Protein AF-A0A836QLU0-F1 (afdb_monomer)

Structure (mmCIF, N/CA/C/O backbone):
data_AF-A0A836QLU0-F1
#
_entry.id   AF-A0A836QLU0-F1
#
loop_
_atom_site.group_PDB
_atom_site.id
_atom_site.type_symbol
_atom_site.label_atom_id
_atom_site.label_alt_id
_atom_site.label_comp_id
_atom_site.label_asym_id
_atom_site.label_entity_id
_atom_site.label_seq_id
_atom_site.pdbx_PDB_ins_code
_atom_site.Cartn_x
_atom_site.Cartn_y
_atom_site.Cartn_z
_atom_site.occupancy
_atom_site.B_iso_or_equiv
_atom_site.auth_seq_id
_atom_site.auth_comp_id
_atom_site.auth_asym_id
_atom_site.auth_atom_id
_atom_site.pdbx_PDB_model_num
ATOM 1 N N . MET A 1 1 ? -20.232 16.926 18.490 1.00 58.75 1 MET A N 1
ATOM 2 C CA . MET A 1 1 ? -20.030 15.529 18.050 1.00 58.75 1 MET A CA 1
ATOM 3 C C . MET A 1 1 ? -20.016 14.662 19.296 1.00 58.75 1 MET A C 1
ATOM 5 O O . MET A 1 1 ? -19.432 15.091 20.283 1.00 58.75 1 MET A O 1
ATOM 9 N N . SER A 1 2 ? -20.747 13.546 19.313 1.00 64.69 2 SER A N 1
ATOM 10 C CA . SER A 1 2 ? -20.730 12.631 20.462 1.00 64.69 2 SER A CA 1
ATOM 11 C C . SER A 1 2 ? -19.388 11.890 20.440 1.00 64.69 2 SER A C 1
ATOM 13 O O . SER A 1 2 ? -19.104 11.259 19.424 1.00 64.69 2 SER A O 1
ATOM 15 N N . PRO A 1 3 ? -18.556 12.000 21.492 1.00 75.62 3 PRO A N 1
ATOM 16 C CA . PRO A 1 3 ? -17.211 11.417 21.512 1.00 75.62 3 PRO A CA 1
ATOM 17 C C . PRO A 1 3 ? -17.212 9.885 21.388 1.00 75.62 3 PRO A C 1
ATOM 19 O O . PRO A 1 3 ? -16.185 9.302 21.060 1.00 75.62 3 PRO A O 1
ATOM 22 N N . ASP A 1 4 ? -18.367 9.246 21.585 1.00 87.44 4 ASP A N 1
ATOM 23 C CA . ASP A 1 4 ? -18.529 7.791 21.552 1.00 87.44 4 ASP A CA 1
ATOM 24 C C . ASP A 1 4 ? -18.843 7.236 20.153 1.00 87.44 4 ASP A C 1
ATOM 26 O O . ASP A 1 4 ? -18.976 6.023 19.982 1.00 87.44 4 ASP A O 1
ATOM 30 N N . ARG A 1 5 ? -18.996 8.099 19.139 1.00 90.44 5 ARG A N 1
ATOM 31 C CA . ARG A 1 5 ? -19.237 7.669 17.758 1.00 90.44 5 ARG A CA 1
ATOM 32 C C . ARG A 1 5 ? -1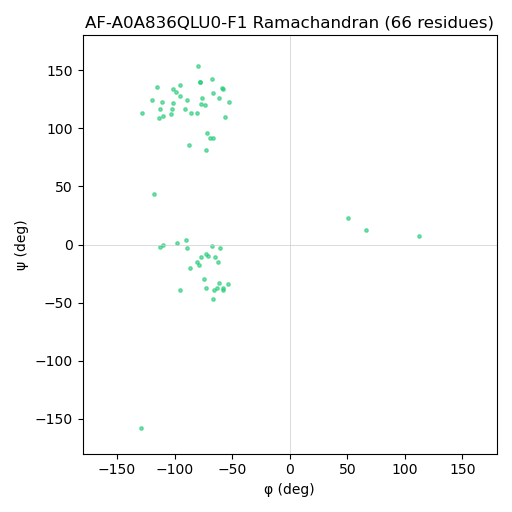8.004 7.958 16.903 1.00 90.44 5 ARG A C 1
ATOM 34 O O . ARG A 1 5 ? -17.753 9.129 16.632 1.00 90.44 5 ARG A O 1
ATOM 41 N N . PRO A 1 6 ? -17.265 6.930 16.452 1.00 91.56 6 PRO A N 1
ATOM 42 C CA . PRO A 1 6 ? -16.161 7.152 15.535 1.00 91.56 6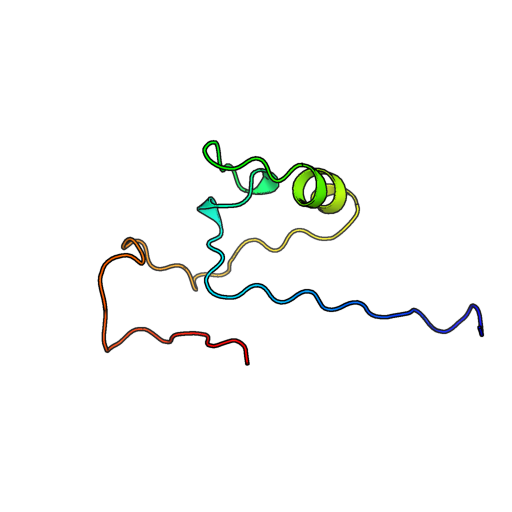 PRO A CA 1
ATOM 43 C C . PRO A 1 6 ? -16.689 7.633 14.182 1.00 91.56 6 PRO A C 1
ATOM 45 O O . PRO A 1 6 ? -17.715 7.149 13.693 1.00 91.56 6 PRO A O 1
ATOM 48 N N . ASP A 1 7 ? -15.959 8.556 13.567 1.00 91.88 7 ASP A N 1
ATOM 49 C CA . ASP A 1 7 ? -16.127 8.875 12.156 1.00 91.88 7 ASP A CA 1
ATOM 50 C C . ASP A 1 7 ? -15.437 7.798 11.312 1.00 91.88 7 ASP A C 1
ATOM 52 O O . ASP A 1 7 ? -14.356 7.310 11.652 1.00 91.88 7 ASP A O 1
ATOM 56 N N . ILE A 1 8 ? -16.071 7.411 10.207 1.00 91.62 8 ILE A N 1
ATOM 57 C CA . ILE A 1 8 ? -15.546 6.399 9.289 1.00 91.62 8 ILE A CA 1
ATOM 58 C C . ILE A 1 8 ? -15.159 7.095 7.991 1.00 91.62 8 ILE A C 1
ATOM 60 O O . ILE A 1 8 ? -15.998 7.719 7.343 1.00 91.62 8 ILE A O 1
ATOM 64 N N . ILE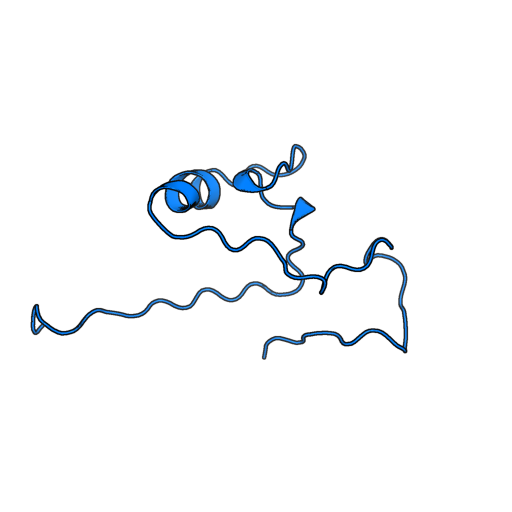 A 1 9 ? -13.894 6.953 7.602 1.00 90.00 9 ILE A N 1
ATOM 65 C CA . ILE A 1 9 ? -13.373 7.427 6.320 1.00 90.00 9 ILE A CA 1
ATOM 66 C C . ILE A 1 9 ? -13.008 6.195 5.493 1.00 90.00 9 ILE A C 1
ATOM 68 O O . ILE A 1 9 ? -12.128 5.427 5.877 1.00 90.00 9 ILE A O 1
ATOM 72 N N . LEU A 1 10 ? -13.695 6.010 4.364 1.00 90.69 10 LEU A N 1
ATOM 73 C CA . LEU A 1 10 ? -13.385 4.982 3.374 1.00 90.69 10 LEU A CA 1
ATOM 74 C C . LEU A 1 10 ? -12.647 5.635 2.206 1.00 90.69 10 LEU A C 1
ATOM 76 O O . LEU A 1 10 ? -13.173 6.549 1.575 1.00 90.69 10 LEU A O 1
ATOM 80 N N . ILE A 1 11 ? -11.441 5.150 1.922 1.00 87.62 11 ILE A N 1
ATOM 81 C CA . ILE A 1 11 ? -10.657 5.557 0.757 1.00 87.62 11 ILE A CA 1
ATOM 82 C C . ILE A 1 11 ? -10.565 4.335 -0.149 1.00 87.62 11 ILE A C 1
ATOM 84 O O . ILE A 1 11 ? -9.904 3.359 0.201 1.00 87.62 11 ILE A O 1
ATOM 88 N N . ASN A 1 12 ? -11.270 4.389 -1.276 1.00 89.12 12 ASN A N 1
ATOM 89 C CA . ASN A 1 12 ? -11.194 3.389 -2.331 1.00 89.12 12 ASN A CA 1
ATOM 90 C C . ASN A 1 12 ? -10.311 3.933 -3.457 1.00 89.12 12 ASN A C 1
ATOM 92 O O . ASN A 1 12 ? -10.471 5.088 -3.856 1.00 89.12 12 ASN A O 1
ATOM 96 N N . CYS A 1 13 ? -9.389 3.111 -3.945 1.00 85.25 13 CYS A N 1
ATOM 97 C CA . CYS A 1 13 ? -8.521 3.450 -5.065 1.00 85.25 13 CYS A CA 1
ATOM 98 C C . CYS A 1 13 ? -8.770 2.438 -6.178 1.00 85.25 13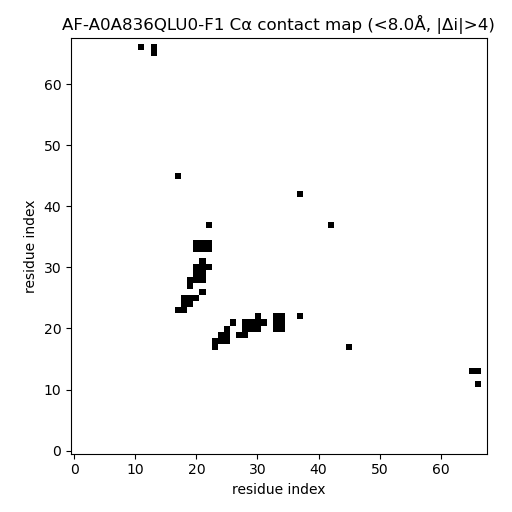 CYS A C 1
ATOM 100 O O . CYS A 1 13 ? -8.635 1.239 -5.946 1.00 85.25 13 CYS A O 1
ATOM 102 N N . ASP A 1 14 ? -9.112 2.934 -7.362 1.00 83.69 14 ASP A N 1
ATOM 103 C CA . ASP A 1 14 ? -9.295 2.105 -8.550 1.00 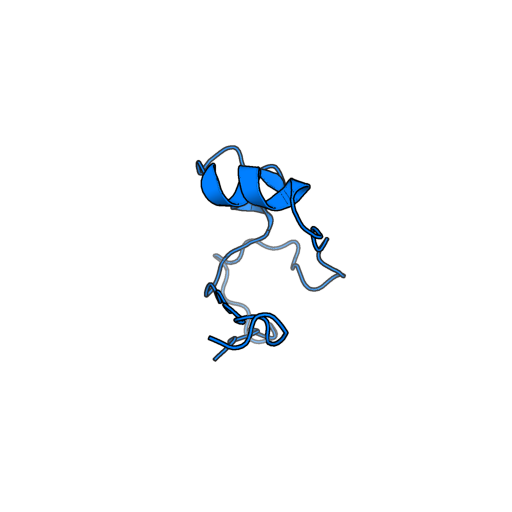83.69 14 ASP A CA 1
ATOM 104 C C . ASP A 1 14 ? -7.934 1.723 -9.151 1.00 83.69 14 ASP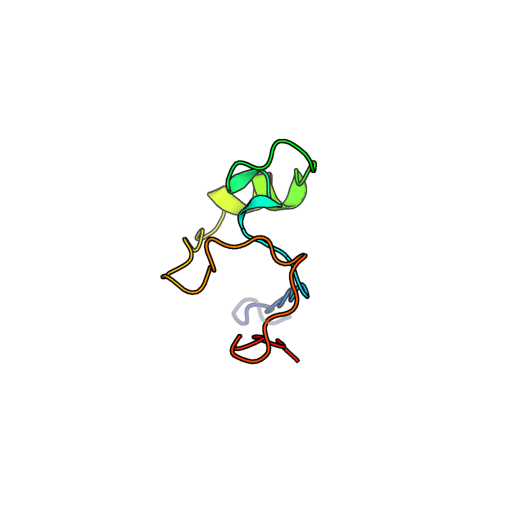 A C 1
ATOM 106 O O . ASP A 1 14 ? -7.012 2.546 -9.157 1.00 83.69 14 ASP A O 1
ATOM 110 N N . ASP A 1 15 ? -7.804 0.476 -9.603 1.00 83.12 15 ASP A N 1
ATOM 111 C CA . ASP A 1 15 ? -6.606 -0.096 -10.242 1.00 83.12 15 ASP A CA 1
ATOM 112 C C . ASP A 1 15 ? -5.258 0.094 -9.498 1.00 83.12 15 ASP A C 1
ATOM 114 O O . ASP A 1 15 ? -4.186 0.003 -10.100 1.00 83.12 15 ASP A O 1
ATOM 118 N N . LEU A 1 16 ? -5.267 0.319 -8.177 1.00 84.81 16 LEU A N 1
ATOM 119 C CA . LEU A 1 16 ? -4.035 0.427 -7.385 1.00 84.81 16 LEU A CA 1
ATOM 120 C C . LEU A 1 16 ? -3.477 -0.963 -7.042 1.00 84.81 16 LEU A C 1
ATOM 122 O O . LEU A 1 16 ? -4.064 -1.699 -6.244 1.00 84.81 16 LEU A O 1
ATOM 126 N N . GLY A 1 17 ? -2.313 -1.306 -7.592 1.00 81.94 17 GLY A N 1
ATOM 127 C CA . GLY A 1 17 ? -1.632 -2.564 -7.311 1.00 81.94 17 GLY A CA 1
ATOM 128 C C . GLY A 1 17 ? -0.864 -2.548 -5.986 1.00 81.94 17 GLY A C 1
ATOM 129 O O . GLY A 1 17 ? -0.370 -1.519 -5.522 1.00 81.94 17 GLY A O 1
ATOM 130 N N . TYR A 1 18 ? -0.673 -3.724 -5.382 1.00 80.06 18 TYR A N 1
ATOM 131 C CA . TYR A 1 18 ? 0.118 -3.861 -4.151 1.00 80.06 18 TYR A CA 1
ATOM 132 C C . TYR A 1 18 ? 1.579 -3.42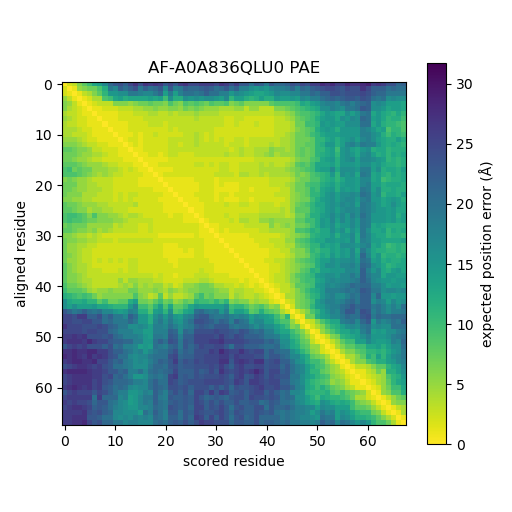1 -4.343 1.00 80.06 18 TYR A C 1
ATOM 134 O O . TYR A 1 18 ? 2.187 -2.850 -3.441 1.00 80.06 18 TYR A O 1
ATOM 142 N N . GLY A 1 19 ? 2.129 -3.635 -5.543 1.00 84.06 19 GLY A N 1
ATOM 143 C CA . GLY A 1 19 ? 3.482 -3.218 -5.916 1.00 84.06 19 GLY A CA 1
ATOM 144 C C . GLY A 1 19 ? 3.668 -1.709 -6.099 1.00 84.06 19 GLY A C 1
ATOM 145 O O . GLY A 1 19 ? 4.811 -1.272 -6.199 1.00 84.06 19 GLY A O 1
ATOM 146 N N . ASP A 1 20 ? 2.590 -0.918 -6.113 1.00 85.38 20 ASP A N 1
ATOM 147 C CA . ASP A 1 20 ? 2.660 0.527 -6.353 1.00 85.38 20 ASP A CA 1
ATOM 148 C C . ASP A 1 20 ? 2.917 1.334 -5.073 1.00 85.38 20 ASP A C 1
ATOM 150 O O . ASP A 1 20 ? 3.423 2.456 -5.144 1.00 85.38 20 ASP A O 1
ATOM 154 N N . VAL A 1 21 ? 2.650 0.759 -3.893 1.00 88.25 21 VAL A N 1
ATOM 155 C CA . VAL A 1 21 ? 2.760 1.443 -2.594 1.00 88.25 21 VAL A CA 1
ATOM 156 C C . VAL A 1 21 ? 4.079 1.106 -1.887 1.00 88.25 21 VAL A C 1
ATOM 158 O O . VAL A 1 21 ? 4.464 -0.055 -1.732 1.00 88.25 21 VAL A O 1
ATOM 161 N N . GLY A 1 22 ? 4.783 2.131 -1.409 1.00 90.12 22 GLY A N 1
ATOM 162 C CA . GLY A 1 22 ? 6.095 2.033 -0.762 1.00 90.12 22 GLY A CA 1
ATOM 163 C C . GLY A 1 22 ? 6.106 1.120 0.464 1.00 90.12 22 GLY A C 1
ATOM 164 O O . GLY A 1 22 ? 7.014 0.306 0.632 1.00 90.12 22 GLY A O 1
ATOM 165 N N . CYS A 1 23 ? 5.055 1.152 1.283 1.00 88.25 23 CYS A N 1
ATOM 166 C CA . CYS A 1 23 ? 4.907 0.295 2.462 1.00 88.25 23 CYS A CA 1
ATOM 167 C C . CYS A 1 23 ? 4.785 -1.210 2.142 1.00 88.25 23 CYS A C 1
ATOM 169 O O . CYS A 1 23 ? 4.906 -2.040 3.055 1.00 88.25 23 CYS A O 1
ATOM 171 N N . TYR A 1 24 ? 4.606 -1.539 0.860 1.00 87.75 24 TYR A N 1
ATOM 172 C CA . TYR A 1 24 ? 4.609 -2.879 0.282 1.00 87.75 24 TYR A CA 1
ATOM 173 C C . TYR A 1 24 ? 5.833 -3.176 -0.602 1.00 87.75 24 TYR A C 1
ATOM 175 O O . TYR A 1 24 ? 5.988 -4.309 -1.055 1.00 87.75 24 TYR A O 1
ATOM 183 N N . GLY A 1 25 ? 6.750 -2.217 -0.762 1.00 86.44 25 GLY A N 1
ATOM 184 C CA . GLY A 1 25 ? 8.037 -2.407 -1.435 1.00 86.44 25 GLY A CA 1
ATOM 185 C C . GLY A 1 25 ? 8.200 -1.675 -2.767 1.00 86.44 25 GLY A C 1
ATOM 186 O O . GLY A 1 25 ? 9.214 -1.892 -3.429 1.00 86.44 25 GLY A O 1
ATOM 187 N N . SER A 1 26 ? 7.257 -0.811 -3.161 1.00 89.81 26 SER A N 1
ATOM 188 C CA . SER A 1 26 ? 7.425 0.044 -4.344 1.00 89.81 26 SER A CA 1
ATOM 189 C C . SER A 1 26 ? 8.667 0.927 -4.221 1.00 89.81 26 SER A C 1
ATOM 191 O O . SER A 1 26 ? 8.891 1.565 -3.193 1.00 89.81 26 SER A O 1
ATOM 193 N N . THR A 1 27 ? 9.461 0.998 -5.288 1.00 90.50 27 THR A N 1
ATOM 194 C CA . THR A 1 27 ? 10.602 1.924 -5.422 1.00 90.50 27 THR A CA 1
ATOM 195 C C . THR A 1 27 ? 10.374 2.987 -6.495 1.00 90.50 27 THR A C 1
ATOM 197 O O . THR A 1 27 ? 11.220 3.858 -6.694 1.00 90.50 27 THR A O 1
ATOM 200 N N . VAL A 1 28 ? 9.234 2.918 -7.191 1.00 92.00 28 VAL A N 1
ATOM 201 C CA . VAL A 1 28 ? 8.910 3.765 -8.346 1.00 92.00 28 VAL A CA 1
ATOM 202 C C . VAL A 1 28 ? 8.087 4.980 -7.922 1.00 92.00 28 VAL A C 1
ATOM 204 O O . VAL A 1 28 ? 8.321 6.086 -8.411 1.00 92.00 28 VAL A O 1
ATOM 207 N N . HIS A 1 29 ? 7.147 4.797 -6.991 1.00 89.69 29 HIS A N 1
ATOM 208 C CA . HIS A 1 29 ? 6.242 5.848 -6.533 1.00 89.69 29 HIS A CA 1
ATOM 209 C C . HIS A 1 29 ? 6.472 6.180 -5.060 1.00 89.69 29 HIS A C 1
ATOM 211 O O . HIS A 1 29 ? 6.604 5.299 -4.215 1.00 89.69 29 HIS A O 1
ATOM 217 N N . SER A 1 30 ? 6.508 7.478 -4.748 1.00 94.19 30 SER A N 1
ATOM 218 C CA . SER A 1 30 ? 6.610 7.955 -3.368 1.00 94.19 30 SER A CA 1
ATOM 219 C C . SER A 1 30 ? 5.220 8.040 -2.745 1.00 94.19 30 SER A C 1
ATOM 221 O O . SER A 1 30 ? 4.410 8.877 -3.146 1.00 94.19 30 SER A O 1
ATOM 223 N N . THR A 1 31 ? 4.949 7.194 -1.751 1.00 94.06 31 THR A N 1
ATOM 224 C CA . THR A 1 31 ? 3.652 7.109 -1.057 1.00 94.06 31 THR A CA 1
ATOM 225 C C . THR A 1 31 ? 3.771 7.435 0.431 1.00 94.06 31 THR A C 1
ATOM 227 O O . THR A 1 31 ? 3.155 6.787 1.274 1.00 94.06 31 THR A O 1
ATOM 230 N N . SER A 1 32 ? 4.533 8.477 0.772 1.00 95.31 32 SER A N 1
ATOM 231 C CA . SER A 1 32 ? 4.925 8.804 2.155 1.00 95.31 32 SER A CA 1
ATOM 232 C C . SER A 1 32 ? 3.765 8.921 3.158 1.00 95.31 32 SER A C 1
ATOM 234 O O . SER A 1 32 ? 3.919 8.550 4.322 1.00 95.31 32 SER A O 1
ATOM 236 N N . ALA A 1 33 ? 2.593 9.398 2.725 1.00 95.25 33 ALA A N 1
ATOM 237 C CA . ALA A 1 33 ? 1.397 9.461 3.565 1.00 95.25 33 ALA A CA 1
ATOM 238 C C . ALA A 1 33 ? 0.867 8.062 3.925 1.00 95.25 33 ALA A C 1
ATOM 240 O O . ALA A 1 33 ? 0.610 7.781 5.095 1.00 95.25 33 ALA A O 1
ATOM 241 N N . LEU A 1 34 ? 0.755 7.167 2.936 1.00 91.31 34 LEU A N 1
ATOM 242 C CA . LEU A 1 34 ? 0.348 5.776 3.152 1.00 91.31 34 LEU A CA 1
ATOM 243 C C . LEU A 1 34 ? 1.405 5.026 3.970 1.00 91.31 34 LEU A C 1
ATOM 245 O O . LEU A 1 34 ? 1.063 4.274 4.881 1.00 91.31 34 LEU A O 1
ATOM 249 N N . ASP A 1 35 ? 2.685 5.291 3.709 1.00 92.62 35 ASP A N 1
ATOM 250 C CA . ASP A 1 35 ? 3.805 4.653 4.402 1.00 92.62 35 ASP A CA 1
ATOM 251 C C . ASP A 1 35 ? 3.828 4.989 5.894 1.00 92.62 35 ASP A C 1
ATOM 253 O O . ASP A 1 35 ? 4.110 4.113 6.718 1.00 92.62 35 ASP A O 1
ATOM 257 N N . ARG A 1 36 ? 3.475 6.232 6.245 1.00 94.75 36 ARG A N 1
ATOM 258 C CA . ARG A 1 36 ? 3.333 6.684 7.632 1.00 94.75 36 ARG A CA 1
ATOM 259 C C . ARG A 1 36 ? 2.091 6.122 8.324 1.00 94.75 36 ARG A C 1
ATOM 261 O O . ARG A 1 36 ? 2.177 5.827 9.510 1.00 94.75 36 ARG A O 1
ATOM 268 N N . MET A 1 37 ? 0.963 5.978 7.627 1.00 91.81 37 MET A N 1
ATOM 269 C CA . MET A 1 37 ? -0.267 5.426 8.224 1.00 91.81 37 MET A CA 1
ATOM 270 C C . MET A 1 37 ? -0.183 3.912 8.431 1.00 91.81 37 MET A C 1
ATOM 272 O O . MET A 1 37 ? -0.766 3.361 9.362 1.00 91.81 37 MET A O 1
ATOM 276 N N . ALA A 1 38 ? 0.572 3.215 7.585 1.00 89.69 38 ALA A N 1
ATOM 277 C CA . ALA A 1 38 ? 0.655 1.767 7.608 1.00 89.69 38 ALA A CA 1
ATOM 278 C C . ALA A 1 38 ? 1.136 1.144 8.951 1.00 89.69 38 ALA A C 1
ATOM 280 O O . ALA A 1 38 ? 0.638 0.075 9.289 1.00 89.69 38 ALA A O 1
ATOM 281 N N . PRO A 1 39 ? 2.097 1.691 9.732 1.00 91.81 39 PRO A N 1
ATOM 282 C CA . PRO A 1 39 ? 2.397 1.207 11.087 1.00 91.81 39 PRO A CA 1
ATOM 283 C C . PRO A 1 39 ? 1.407 1.689 12.166 1.00 91.81 39 PRO A C 1
ATOM 285 O O . PRO A 1 39 ? 1.386 1.108 13.245 1.00 91.81 39 PRO A O 1
ATOM 288 N N . GLU A 1 40 ? 0.618 2.737 11.905 1.00 92.69 40 GLU A N 1
ATOM 289 C CA . GLU A 1 40 ? -0.373 3.286 12.847 1.00 92.69 40 GLU A CA 1
ATOM 290 C C . GLU A 1 40 ? -1.687 2.471 12.846 1.00 92.69 40 GLU A C 1
ATOM 292 O O . GLU A 1 40 ? -2.491 2.584 13.769 1.00 92.69 40 GLU A O 1
ATOM 297 N N . GLY A 1 41 ? -1.895 1.623 11.831 1.00 85.38 41 GLY A N 1
ATOM 298 C CA . GLY A 1 41 ? -3.068 0.759 11.681 1.00 85.38 41 GLY A CA 1
ATOM 299 C C . GLY A 1 41 ? -2.725 -0.710 11.411 1.00 85.38 41 GLY A C 1
ATOM 300 O O . GLY A 1 41 ? -1.631 -1.192 11.704 1.00 85.38 41 GLY A O 1
ATOM 301 N N . MET A 1 42 ? -3.676 -1.445 10.828 1.00 80.06 42 MET A N 1
ATOM 302 C CA . MET A 1 42 ? -3.447 -2.813 10.352 1.00 80.06 42 MET A CA 1
ATOM 303 C C . MET A 1 42 ? -3.107 -2.813 8.859 1.00 80.06 42 MET A C 1
ATOM 305 O O . MET A 1 42 ? -3.857 -2.272 8.050 1.00 80.06 42 MET A O 1
ATOM 309 N N . ARG A 1 43 ? -1.997 -3.461 8.483 1.00 76.25 43 ARG A N 1
ATOM 310 C CA . ARG A 1 43 ? -1.612 -3.662 7.076 1.00 76.25 43 ARG A CA 1
ATOM 311 C C . ARG A 1 43 ? -2.176 -4.983 6.561 1.00 76.25 43 ARG A C 1
ATOM 313 O O . ARG A 1 43 ? -1.785 -6.044 7.048 1.00 76.25 43 ARG A O 1
ATOM 320 N N . GLY A 1 44 ? -3.060 -4.926 5.569 1.00 66.25 44 GLY A N 1
ATOM 321 C CA . GLY A 1 44 ? -3.563 -6.116 4.885 1.00 66.25 44 GLY A CA 1
ATOM 322 C C . GLY A 1 44 ? -2.529 -6.646 3.895 1.00 66.25 44 GLY A C 1
ATOM 323 O O . GLY A 1 44 ? -2.135 -5.935 2.982 1.00 66.25 44 GLY A O 1
ATOM 324 N N . ARG A 1 45 ? -2.079 -7.892 4.053 1.00 60.81 45 ARG A N 1
ATOM 325 C CA . ARG A 1 45 ? -1.304 -8.582 3.010 1.00 60.81 45 ARG A CA 1
ATOM 326 C C . ARG A 1 45 ? -2.308 -9.300 2.110 1.00 60.81 45 ARG A C 1
ATOM 328 O O . ARG A 1 45 ? -3.131 -10.049 2.635 1.00 60.81 45 ARG A O 1
ATOM 335 N N . GLY A 1 46 ? -2.285 -9.036 0.804 1.00 58.81 46 GLY A N 1
ATOM 336 C CA . GLY A 1 46 ? -3.238 -9.602 -0.151 1.00 58.81 46 GLY A CA 1
ATOM 337 C C . GLY A 1 46 ? -3.312 -11.126 -0.042 1.00 58.81 46 GLY A C 1
ATOM 338 O O . GLY A 1 46 ? -2.306 -11.828 -0.144 1.00 58.81 46 GLY A O 1
ATOM 339 N N . THR A 1 47 ? -4.507 -11.660 0.207 1.00 44.03 47 THR A N 1
ATOM 340 C CA . THR A 1 47 ? -4.751 -13.105 0.178 1.00 44.03 47 THR A CA 1
ATOM 341 C C . THR A 1 47 ? -5.101 -13.502 -1.255 1.00 44.03 47 THR A C 1
ATOM 343 O O . THR A 1 47 ? -6.258 -13.529 -1.645 1.00 44.03 47 THR A O 1
ATOM 346 N N . GLY A 1 48 ? -4.076 -13.765 -2.070 1.00 49.47 48 GLY A N 1
ATOM 347 C CA . GLY A 1 48 ? -4.196 -14.546 -3.311 1.00 49.47 48 GLY A CA 1
ATOM 348 C C . GLY A 1 48 ? -5.027 -13.965 -4.466 1.00 49.47 48 GLY A C 1
ATOM 349 O O . GLY A 1 48 ? -5.309 -14.705 -5.402 1.00 49.47 48 GLY A O 1
ATOM 350 N N . LEU A 1 49 ? -5.406 -12.684 -4.439 1.00 50.69 49 LEU A N 1
ATOM 351 C CA . LEU A 1 49 ? -6.153 -12.027 -5.527 1.00 50.69 49 LEU A CA 1
ATOM 352 C C . LEU A 1 49 ? -5.253 -11.368 -6.587 1.00 50.69 49 LEU A C 1
ATOM 354 O O . LEU A 1 49 ? -5.744 -10.731 -7.513 1.00 50.69 49 LEU A O 1
ATOM 358 N N . GLU A 1 50 ? -3.936 -11.526 -6.472 1.00 52.22 50 GLU A N 1
ATOM 359 C CA . GLU A 1 50 ? -2.966 -10.803 -7.293 1.00 52.22 50 GLU A CA 1
ATOM 360 C C . GLU A 1 50 ? -2.429 -11.738 -8.379 1.00 52.22 50 GLU A C 1
ATOM 362 O O . GLU A 1 50 ? -1.761 -12.737 -8.103 1.00 52.22 50 GLU A O 1
ATOM 367 N N . ASN A 1 51 ? -2.777 -11.447 -9.631 1.00 41.78 51 ASN A N 1
ATOM 368 C CA . ASN A 1 51 ? -2.304 -12.190 -10.792 1.00 41.78 51 ASN A CA 1
ATOM 369 C C . ASN A 1 51 ? -0.785 -11.972 -10.955 1.00 41.78 51 ASN A C 1
ATOM 371 O O . ASN A 1 51 ? -0.348 -10.825 -10.994 1.00 41.78 51 ASN A O 1
ATOM 375 N N . PRO A 1 52 ? 0.041 -13.021 -11.128 1.00 44.22 52 PRO A N 1
ATOM 376 C CA . PRO A 1 52 ? 1.468 -12.861 -11.425 1.00 44.22 52 PRO A CA 1
ATOM 377 C C . PRO A 1 52 ? 1.749 -12.255 -12.816 1.00 44.22 52 PRO A C 1
ATOM 379 O O . PRO A 1 52 ? 2.911 -12.085 -13.186 1.00 44.22 52 PRO A O 1
ATOM 382 N N . ARG A 1 53 ? 0.716 -11.964 -13.619 1.00 43.97 53 ARG A N 1
ATOM 383 C CA . ARG A 1 53 ? 0.840 -11.291 -14.917 1.00 43.97 53 ARG A CA 1
ATOM 384 C C . ARG A 1 53 ? 0.621 -9.781 -14.769 1.00 43.97 53 ARG A C 1
ATOM 386 O O . ARG A 1 53 ? -0.319 -9.384 -14.086 1.00 43.97 53 ARG A O 1
ATOM 393 N N . PRO A 1 54 ? 1.436 -8.941 -15.432 1.00 47.38 54 PRO A N 1
ATOM 394 C CA . PRO A 1 54 ? 1.257 -7.495 -15.400 1.00 47.38 54 PRO A CA 1
ATOM 395 C C . PRO A 1 54 ? -0.133 -7.103 -15.926 1.00 47.38 54 PRO A C 1
ATOM 397 O O . PRO A 1 54 ?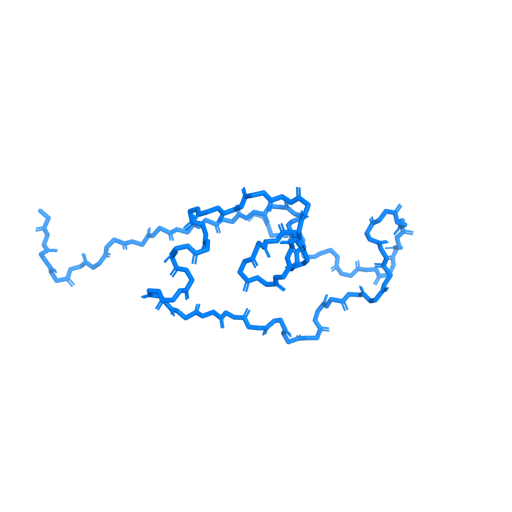 -0.556 -7.578 -16.980 1.00 47.38 54 PRO A O 1
ATOM 400 N N . LEU A 1 55 ? -0.804 -6.192 -15.213 1.00 48.56 55 LEU A N 1
ATOM 401 C CA . LEU A 1 55 ? -2.129 -5.631 -15.534 1.00 48.56 55 LEU A CA 1
ATOM 402 C C . LEU A 1 55 ? -2.191 -4.888 -16.887 1.00 48.56 55 LEU A C 1
ATOM 404 O O . LEU A 1 55 ? -3.251 -4.445 -17.311 1.00 48.56 55 LEU A O 1
ATOM 408 N N . THR A 1 56 ? -1.069 -4.765 -17.599 1.00 47.41 56 THR A N 1
ATOM 409 C CA . THR A 1 56 ? -0.998 -4.183 -18.947 1.00 47.41 56 THR A CA 1
ATOM 410 C C . THR A 1 56 ? -1.488 -5.128 -20.048 1.00 47.41 56 THR A C 1
ATOM 412 O O . THR A 1 56 ? -1.665 -4.695 -21.187 1.00 47.41 56 THR A O 1
ATOM 415 N N . ALA A 1 57 ? -1.712 -6.409 -19.740 1.00 47.94 57 ALA A N 1
ATOM 416 C CA . ALA A 1 57 ? -2.291 -7.379 -20.662 1.00 47.94 57 ALA A CA 1
ATOM 417 C C . ALA A 1 57 ? -3.775 -7.615 -20.333 1.00 47.94 57 ALA A C 1
ATOM 419 O O . ALA A 1 57 ? -4.108 -8.125 -19.267 1.00 47.94 57 ALA A O 1
ATOM 420 N N . TYR A 1 58 ? -4.662 -7.263 -21.267 1.00 51.25 58 TYR A N 1
ATOM 421 C CA . TYR A 1 58 ? -6.102 -7.515 -21.166 1.00 51.25 58 TYR A CA 1
ATOM 422 C C . TYR A 1 58 ? -6.398 -9.026 -21.092 1.00 51.25 58 TYR A C 1
ATOM 424 O O . TYR A 1 58 ? -5.969 -9.779 -21.970 1.00 51.25 58 TYR A O 1
ATOM 432 N N . ASP A 1 59 ? -7.140 -9.462 -20.067 1.00 56.84 59 ASP A N 1
ATOM 433 C CA . ASP A 1 59 ? -7.535 -10.860 -19.843 1.00 56.84 59 ASP A CA 1
ATOM 434 C C . ASP A 1 59 ? -9.060 -10.961 -19.618 1.00 56.84 59 ASP A C 1
ATOM 436 O O . ASP A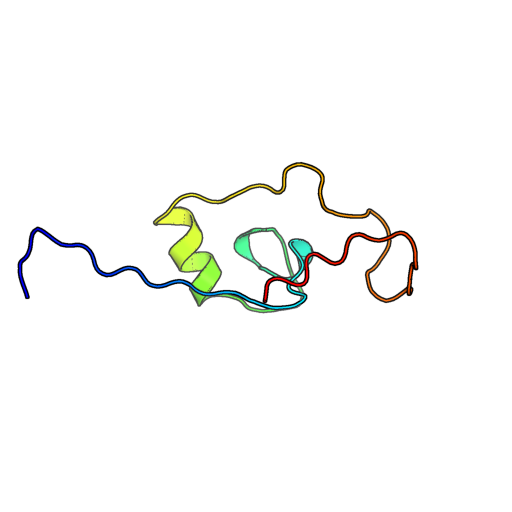 1 59 ? -9.563 -10.479 -18.601 1.00 56.84 59 ASP A O 1
ATOM 440 N N . PRO A 1 60 ? -9.816 -11.599 -20.534 1.00 48.25 60 PRO A N 1
ATOM 441 C CA . PRO A 1 60 ? -11.274 -11.699 -20.453 1.00 48.25 60 PRO A CA 1
ATOM 442 C C . PRO A 1 60 ? -11.781 -12.662 -19.363 1.00 48.25 60 PRO A C 1
ATOM 444 O O . PRO A 1 60 ? -12.988 -12.715 -19.127 1.00 48.25 60 PRO A O 1
ATOM 447 N N . GLY A 1 61 ? -10.900 -13.437 -18.718 1.00 50.12 61 GLY A N 1
ATOM 448 C CA . GLY A 1 61 ? -11.230 -14.309 -17.584 1.00 50.12 61 GLY A CA 1
ATOM 449 C C . GLY A 1 61 ? -10.911 -13.699 -16.216 1.00 50.12 61 GLY A C 1
ATOM 450 O O . GLY A 1 61 ? -11.098 -14.367 -15.198 1.00 50.12 61 GLY A O 1
ATOM 451 N N . HIS A 1 62 ? -10.406 -12.461 -16.179 1.00 53.50 62 HIS A N 1
ATOM 452 C CA . HIS A 1 62 ? -10.022 -11.797 -14.941 1.00 53.50 62 HIS A CA 1
ATOM 453 C C . HIS A 1 62 ? -11.268 -11.302 -14.192 1.00 53.50 62 HIS A C 1
ATOM 455 O O . HIS A 1 62 ? -12.062 -10.551 -14.767 1.00 53.50 62 HIS A O 1
ATOM 461 N N . PRO A 1 63 ? -11.465 -11.662 -12.910 1.00 40.72 63 PRO A N 1
ATOM 462 C CA . PRO A 1 63 ? -12.401 -10.936 -12.076 1.00 40.72 63 PRO A CA 1
ATOM 463 C C . PRO A 1 63 ? -11.787 -9.559 -11.825 1.00 40.72 63 PRO A C 1
ATOM 465 O O . PRO A 1 63 ? -11.010 -9.382 -10.892 1.00 40.72 63 PRO A O 1
ATOM 468 N N . TYR A 1 64 ? -12.106 -8.581 -12.674 1.00 43.09 64 TYR A N 1
ATOM 469 C CA . TYR A 1 64 ? -11.940 -7.189 -12.291 1.00 43.09 64 TYR A CA 1
ATOM 470 C C . TYR A 1 64 ? -12.752 -7.018 -11.014 1.00 43.09 64 TYR A C 1
ATOM 472 O O . TYR A 1 64 ? -13.984 -7.084 -11.043 1.00 43.09 64 TYR A O 1
ATOM 480 N N . ILE A 1 65 ? -12.088 -6.834 -9.879 1.00 41.66 65 ILE A N 1
ATOM 481 C CA . ILE A 1 65 ? -12.765 -6.200 -8.759 1.00 41.66 65 ILE A CA 1
ATOM 482 C C . ILE A 1 65 ? -12.864 -4.735 -9.170 1.00 41.66 65 ILE A C 1
ATOM 484 O O . ILE A 1 65 ? -12.035 -3.916 -8.802 1.00 41.66 65 ILE A O 1
ATOM 488 N N . VAL A 1 66 ? -13.875 -4.432 -9.989 1.00 39.12 66 VAL A N 1
ATOM 489 C CA . VAL A 1 66 ? -14.416 -3.082 -10.091 1.00 39.12 66 VAL A CA 1
ATOM 490 C C . VAL A 1 66 ? -15.044 -2.833 -8.731 1.00 39.12 66 VAL A C 1
ATOM 492 O O . VAL A 1 66 ? -16.178 -3.240 -8.462 1.00 39.12 66 VAL A O 1
ATOM 495 N N . ALA A 1 67 ? -14.263 -2.264 -7.823 1.00 34.75 67 ALA A N 1
ATOM 496 C CA . ALA A 1 67 ? -14.812 -1.690 -6.615 1.00 34.75 67 ALA A CA 1
ATOM 497 C C . ALA A 1 67 ? -15.545 -0.412 -7.042 1.00 34.75 67 ALA A C 1
ATOM 499 O O . ALA A 1 67 ? -14.913 0.617 -7.262 1.00 34.75 67 ALA A O 1
ATOM 500 N N . MET A 1 68 ? -16.863 -0.546 -7.241 1.00 34.78 68 MET A N 1
ATOM 501 C CA . MET A 1 68 ? -17.809 0.553 -7.484 1.00 34.78 68 MET A CA 1
ATOM 502 C C . MET A 1 68 ? -17.659 1.683 -6.462 1.00 34.78 68 MET A C 1
ATOM 504 O O . MET A 1 68 ? -17.384 1.377 -5.277 1.00 34.78 68 MET A O 1
#

Sequence (68 aa):
MSPDRPDIILINCDDLGYGDVGCYGSTVHSTSALDRMAPEGMRGRGTGLENPRPLTAYDPGHPYIVAM

pLDDT: mean 72.7, std 20.3, range [34.75, 95.31]

Mean predicted aligned error: 11.16 Å

Foldseek 3Di:
DPPPDDDDDDDDDAPDDLCCAVCSPHPPDDPPVCNVCPVVDPDDDDDPLDDPDDPVDDDPPRPRPPVD

Secondary structure (DSSP, 8-state):
--TTS--------TT--GGGSGGGT-SSS--HHHHHHTTTSPPPPP-S---SS-TTS--TT-------

Radius of gyration: 15.45 Å; Cα contacts (8 Å, |Δi|>4): 30; chains: 1; bounding box: 31×30×43 Å

Solvent-accessible surface area (backbone atoms only — not comparable to full-atom values): 5001 Å² total; per-residue (Å²): 130,66,90,89,57,84,87,85,85,87,85,85,72,82,93,70,54,70,66,54,36,37,79,67,68,22,87,85,42,92,38,65,71,60,42,60,46,44,79,78,56,85,73,84,75,83,83,83,80,73,70,95,62,69,86,88,59,92,59,98,85,59,84,74,80,75,77,126

=== Feature glossary ===
Legend for the data blocks above and below:

— What the protein is —

Sequence gives the chain of amino acids in standard one-letter code (A=alanine, C=cysteine, …, Y=tyrosine), read N→C. It is the only feature that is directly encoded by the gene; all structural features are derived from the folded form of this sequence.

The annotation block draws on four external resources. InterPro: which protein families and domains the sequence belongs to. GO: standardized terms for what the protein does, what process it participates in, and where in the cell it acts. CATH: which structural fold it has in the CATH hierarchy. Organism: the species of origin.

— Where its atoms are —

Atomic coordinates in PDBx/mmCIF format — the same representation the Protein Data Bank distributes. Each line of the _atom_site loop places one backbone atom in Cartesian space (units: ångströms, origin: arbitrary).

Six rendered views show the 3D structure from the faces of a cube — i.e. along ±x, ±y, ±z. Rendering representation is drawn randomly per protein from cartoon (secondary-structure ribbons), sticks (backbone bonds), or molecular surface; coloring is either N→C rainbow (blue at the N-terminus through red at the C-terminus) or one color per chain.

— Local backbone conformation —

DSSP 8-state secondary structure assigns each residue one of H (α-helix), G (3₁₀-helix), I (π-helix), E (extended β-strand), B (isolated β-bridge), T (hydrogen-bonded turn), S (bend), or '-' (coil). The assignment is computed from backbone hydrogen-bond geometry via the Kabsch–Sander algorithm.

P-SEA three-state annotation labels each residue as helix, strand, or coil based purely on the geometry of the Cα trace. It serves as a fallback when the full backbone (and thus DSSP) is unavailable.

φ (phi) and ψ (psi) are the two rotatable backbone dihedrals per residue: φ is the C(i-1)–N–Cα–C torsion, ψ is the N–Cα–C–N(i+1) torsion, both in degrees on (−180°, 180°]. α-helical residues cluster near (−60°, −45°); β-strand residues near (−120°, +130°). A Ramachandran plot is simply a scatter of (φ, ψ) for every residue.

— Global shape and packing —

Radius of gyration (Rg) is the root-mean-square distance of Cα atoms from their centroid — a single number for overall size and compactness. A globular domain of N residues has Rg ≈ 2.2·N^0.38 Å; an extended or disordered chain has a much larger Rg. The Cα contact count is the number of residue pairs whose Cα atoms are within 8 Å and are more than four positions apart in sequence — a standard proxy for tertiary packing density. The bounding box is the smallest axis-aligned box enclosing all Cα atoms.

Accessible surface area quantifies burial. A residue with SASA near zero is packed into the hydrophobic core; one with SASA >100 Å² sits on the surface. Computed here via the Shrake–Rupley numerical algorithm with a 1.4 Å probe.

The contact map is a binary N×N matrix image: pixel (i, j) is dark where Cα_i and Cα_j are within 8 Å and |i−j|>4. Because the |i−j|>4 filter removes local helical contacts, off-diagonal stripes parallel to the main diagonal indicate parallel β-sheets; stripes perpendicular to it indicate antiparallel β-sheets. The Ramachandran plot scatters every residue's (φ, ψ) pair against the sterically allowed regions. The PAE heatmap renders the predicted-aligned-error matrix.

— Structural neighborhood —

A 3Di character summarizes, for each residue, the relative orientation of the Cα frame of its nearest spatial neighbor. Because it encodes fold topology rather than chemistry, 3Di alignments detect remote structural similarity that sequence alignment misses.

Structural nearest neighbors (via Foldseek easy-search vs the PDB). Reported per hit: target PDB id, E-value, and alignment TM-score. A TM-score above ~0.5 is the conventional threshold for 'same fold'.

— Confidence and disorder —

For AlphaFold models, the B-factor field carries pLDDT — the model's own estimate of local accuracy on a 0–100 scale. Regions with pLDDT<50 should be treated as essentially unmodeled; they often correspond to intrinsically disordered segments.

B-factor (Debye–Waller factor) reflects atomic displacement in the crystal lattice. It is an experimental observable (units Å²), not a prediction; low values mean the atom is pinned down, high values mean it moves or is heterogeneous across the crystal.

Predicted Aligned Error (PAE) is an AlphaFold confidence matrix: entry (i, j) is the expected error in the position of residue j, in ångströms, when the prediction is superimposed on the true structure at residue i. Low PAE within a block of residues means that block is internally rigid and well-predicted; high PAE between two blocks means their relative placement is uncertain even if each block individually is confident.